Protein AF-A0A348QAP1-F1 (afdb_monomer_lite)

Foldseek 3Di:
DDDDPPDPVVVVVVVVVVVVPPPPPPDPPPPPDDPDDPPDPDDDPDDPPDDDPPDDQDDQDDQAAEDEAEAPPCCSVVPVQVVQSPDNRYHHPHYHHD

Secondary structure (DSSP, 8-state):
-------HHHHHHHHHHHHTTSGGGS--------S---SS--PPPPPTT-PPPSSPPPPPPTTPEEEEEE--SHHIIIIIHHHHHT-SSEEEEEEE--

pLDDT: mean 74.42, std 17.11, range [35.28, 96.12]

Radius of gyration: 25.55 Å; chains: 1; bounding box: 53×78×34 Å

Structure (mmCIF, N/CA/C/O backbone):
data_AF-A0A348QAP1-F1
#
_entry.id   AF-A0A348QAP1-F1
#
loop_
_atom_site.group_PDB
_atom_site.id
_atom_site.type_symbol
_atom_site.label_atom_id
_atom_site.label_alt_id
_atom_site.label_comp_id
_atom_site.label_asym_id
_atom_site.label_entity_id
_atom_site.label_seq_id
_atom_site.pdbx_PDB_ins_code
_atom_site.Cartn_x
_atom_site.Cartn_y
_atom_site.Cartn_z
_atom_site.occupancy
_atom_site.B_iso_or_equiv
_atom_site.auth_seq_id
_atom_site.auth_comp_id
_atom_site.auth_asym_id
_atom_site.auth_atom_id
_atom_site.pdbx_PDB_model_num
ATOM 1 N N . MET A 1 1 ? 37.390 58.158 -2.957 1.00 35.28 1 MET A N 1
ATOM 2 C CA . MET A 1 1 ? 36.853 56.995 -2.219 1.00 35.28 1 MET A CA 1
ATOM 3 C C . MET A 1 1 ? 35.575 56.556 -2.913 1.00 35.28 1 MET A C 1
ATOM 5 O O . MET A 1 1 ? 34.561 57.222 -2.775 1.00 35.28 1 MET A O 1
ATOM 9 N N . THR A 1 2 ? 35.645 55.531 -3.761 1.00 44.22 2 THR A N 1
ATOM 10 C CA . THR A 1 2 ? 34.487 54.982 -4.485 1.00 44.22 2 THR A CA 1
ATOM 11 C C . THR A 1 2 ? 33.871 53.861 -3.657 1.00 44.22 2 THR A C 1
ATOM 13 O O . THR A 1 2 ? 34.420 52.765 -3.580 1.00 44.22 2 THR A O 1
ATOM 16 N N . GLU A 1 3 ? 32.757 54.166 -3.002 1.00 49.12 3 GLU A N 1
ATOM 17 C CA . GLU A 1 3 ? 31.937 53.221 -2.241 1.00 49.12 3 GLU A CA 1
ATOM 18 C C . GLU A 1 3 ? 31.273 52.215 -3.197 1.00 49.12 3 GLU A C 1
ATOM 20 O O . GLU A 1 3 ? 30.329 52.539 -3.918 1.00 49.12 3 GLU A O 1
ATOM 25 N N . PHE A 1 4 ? 31.765 50.975 -3.222 1.00 58.91 4 PHE A N 1
ATOM 26 C CA . PHE A 1 4 ? 31.065 49.872 -3.877 1.00 58.91 4 PHE A CA 1
ATOM 27 C C . PHE A 1 4 ? 29.919 49.410 -2.977 1.00 58.91 4 PHE A C 1
ATOM 29 O O . PHE A 1 4 ? 30.121 48.643 -2.036 1.00 58.91 4 PHE A O 1
ATOM 36 N N . THR A 1 5 ? 28.696 49.845 -3.275 1.00 62.62 5 THR A N 1
ATOM 37 C CA . THR A 1 5 ? 27.498 49.366 -2.577 1.00 62.62 5 THR A CA 1
ATOM 38 C C . THR A 1 5 ? 27.264 47.8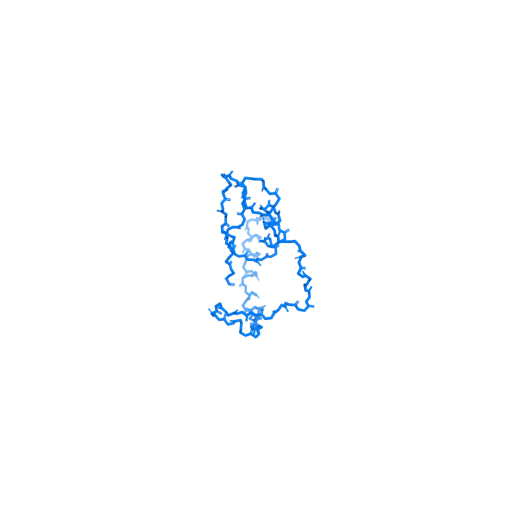94 -2.933 1.00 62.62 5 THR A C 1
ATOM 40 O O . THR A 1 5 ? 26.742 47.551 -3.998 1.00 62.62 5 THR A O 1
ATOM 43 N N . HIS A 1 6 ? 27.693 46.998 -2.044 1.00 62.88 6 HIS A N 1
ATOM 44 C CA . HIS A 1 6 ? 27.594 45.551 -2.218 1.00 62.88 6 HIS A CA 1
ATOM 45 C C . HIS A 1 6 ? 26.130 45.097 -2.080 1.00 62.88 6 HIS A C 1
ATOM 47 O O . HIS A 1 6 ? 25.626 44.810 -0.994 1.00 62.88 6 HIS A O 1
ATOM 53 N N . SER A 1 7 ? 25.401 45.064 -3.198 1.00 70.44 7 SER A N 1
ATOM 54 C CA . SER A 1 7 ? 24.000 44.642 -3.216 1.00 70.44 7 SER A CA 1
ATOM 55 C C . SER A 1 7 ? 23.891 43.117 -3.269 1.00 70.44 7 SER A C 1
ATOM 57 O O . SER A 1 7 ? 24.103 42.500 -4.316 1.00 70.44 7 SER A O 1
ATOM 59 N N . ARG A 1 8 ? 23.470 42.506 -2.153 1.00 67.44 8 ARG A N 1
ATOM 60 C CA . ARG A 1 8 ? 23.146 41.066 -2.048 1.00 67.44 8 ARG A CA 1
ATOM 61 C C . ARG A 1 8 ? 22.170 40.590 -3.132 1.00 67.44 8 ARG A C 1
ATOM 63 O O . ARG A 1 8 ? 22.243 39.452 -3.583 1.00 67.44 8 ARG A O 1
ATOM 70 N N . ARG A 1 9 ? 21.291 41.485 -3.592 1.00 67.06 9 ARG A N 1
ATOM 71 C CA . ARG A 1 9 ? 20.300 41.209 -4.638 1.00 67.06 9 ARG A CA 1
ATOM 72 C C . ARG A 1 9 ? 20.946 40.997 -6.011 1.00 67.06 9 ARG A C 1
ATOM 74 O O . ARG A 1 9 ? 20.492 40.141 -6.758 1.00 67.06 9 ARG A O 1
ATOM 81 N N . ARG A 1 10 ? 22.027 41.723 -6.329 1.00 64.00 10 ARG A N 1
ATOM 82 C CA . ARG A 1 10 ? 22.785 41.524 -7.579 1.00 64.00 10 ARG A CA 1
ATOM 83 C C . ARG A 1 10 ? 23.577 40.219 -7.565 1.00 64.00 10 ARG A C 1
ATOM 85 O O . ARG A 1 10 ? 23.623 39.548 -8.587 1.00 64.00 10 ARG A O 1
ATOM 92 N N . PHE A 1 11 ? 24.123 39.830 -6.411 1.00 67.50 11 PHE A N 1
ATOM 93 C CA . PHE A 1 11 ? 24.802 38.541 -6.258 1.00 67.50 11 PHE A CA 1
ATOM 94 C C . PHE A 1 11 ? 23.854 37.357 -6.516 1.00 67.50 11 PHE A C 1
ATOM 96 O O . PHE A 1 11 ? 24.206 36.466 -7.279 1.00 67.50 11 PHE A O 1
ATOM 103 N N . MET A 1 12 ? 22.626 37.389 -5.976 1.00 66.75 12 MET A N 1
ATOM 104 C CA . MET A 1 12 ? 21.628 36.330 -6.215 1.00 66.75 12 MET A CA 1
ATOM 105 C C . MET A 1 12 ? 21.163 36.233 -7.677 1.00 66.75 12 MET A C 1
ATOM 107 O O . MET A 1 12 ? 20.874 35.143 -8.156 1.00 66.75 12 MET A O 1
ATOM 111 N N . VAL A 1 13 ? 21.081 37.358 -8.394 1.00 66.31 13 VAL A N 1
ATOM 112 C CA . VAL A 1 13 ? 20.698 37.368 -9.820 1.00 66.31 13 VAL A CA 1
ATOM 113 C C . VAL A 1 13 ? 21.825 36.832 -10.709 1.00 66.31 13 VAL A C 1
ATOM 115 O O . VAL A 1 13 ? 21.561 36.182 -11.715 1.00 66.31 13 VAL A O 1
ATOM 118 N N . LEU A 1 14 ? 23.086 37.069 -10.339 1.00 60.78 14 LEU A N 1
ATOM 119 C CA . LEU A 1 14 ? 24.241 36.541 -11.070 1.00 60.78 14 LEU A CA 1
ATOM 120 C C . LEU A 1 14 ? 24.475 35.046 -10.803 1.00 60.78 14 LEU A C 1
ATOM 122 O O . LEU A 1 14 ? 24.896 34.337 -11.713 1.00 60.78 14 LEU A O 1
ATOM 126 N N . SER A 1 15 ? 24.173 34.547 -9.599 1.00 59.22 15 SER A N 1
ATOM 127 C CA . SER A 1 15 ? 24.327 33.123 -9.269 1.00 59.22 15 SER A CA 1
ATOM 128 C C . SER A 1 15 ? 23.221 32.224 -9.837 1.00 59.22 15 SER A C 1
ATOM 130 O O . SER A 1 15 ? 23.461 31.038 -10.050 1.00 59.22 15 SER A O 1
ATOM 132 N N . SER A 1 16 ? 22.029 32.753 -10.130 1.00 54.41 16 SER A N 1
ATOM 133 C CA . SER A 1 16 ? 20.965 31.975 -10.784 1.00 54.41 16 SER A CA 1
ATOM 134 C C . SER A 1 16 ? 21.191 31.791 -12.289 1.00 54.41 16 SER A C 1
ATOM 136 O O . SER A 1 16 ? 20.762 30.786 -12.853 1.00 54.41 16 SER A O 1
ATOM 138 N N . ALA A 1 17 ? 21.908 32.714 -12.939 1.00 52.22 17 ALA A N 1
ATOM 139 C CA . ALA A 1 17 ? 22.183 32.652 -14.374 1.00 52.22 17 ALA A CA 1
ATOM 140 C C . ALA A 1 17 ? 23.195 31.553 -14.758 1.00 52.22 17 ALA A C 1
ATOM 142 O O . ALA A 1 17 ? 23.147 31.044 -15.876 1.00 52.22 17 ALA A O 1
ATOM 143 N N . THR A 1 18 ? 24.087 31.145 -13.850 1.00 53.03 18 THR A N 1
ATOM 144 C CA . THR A 1 18 ? 25.140 30.153 -14.140 1.00 53.03 18 THR A CA 1
ATOM 145 C C . THR A 1 18 ? 24.732 28.702 -13.869 1.00 53.03 18 THR A C 1
ATOM 147 O O . THR A 1 18 ? 25.370 27.793 -14.393 1.00 53.03 18 THR A O 1
ATOM 150 N N . LEU A 1 19 ? 23.652 28.454 -13.118 1.00 52.88 19 LEU A N 1
ATOM 151 C CA . LEU A 1 19 ? 23.162 27.095 -12.826 1.00 52.88 19 LEU A CA 1
ATOM 152 C C . LEU A 1 19 ? 22.138 26.564 -13.843 1.00 52.88 19 LEU A C 1
ATOM 154 O O . LEU A 1 19 ? 21.877 25.364 -13.878 1.00 52.88 19 LEU A O 1
ATOM 158 N N . ALA A 1 20 ? 21.576 27.419 -14.701 1.00 53.19 20 ALA A N 1
ATOM 159 C CA . ALA A 1 20 ? 20.559 27.011 -15.675 1.00 53.19 20 ALA A CA 1
ATOM 160 C C . ALA A 1 20 ? 21.127 26.340 -16.945 1.00 53.19 20 ALA A C 1
ATOM 162 O O . ALA A 1 20 ? 20.370 25.739 -17.702 1.00 53.19 20 ALA A O 1
ATOM 163 N N . ALA A 1 21 ? 22.442 26.412 -17.185 1.00 52.19 21 ALA A N 1
ATOM 164 C CA . ALA A 1 21 ? 23.058 25.925 -18.426 1.00 52.19 21 ALA A CA 1
ATOM 165 C C . ALA A 1 21 ? 23.636 24.496 -18.349 1.00 52.19 21 ALA A C 1
ATOM 167 O O . ALA A 1 21 ? 24.112 23.985 -19.358 1.00 52.19 21 ALA A O 1
ATOM 168 N N . ALA A 1 22 ? 23.595 23.833 -17.187 1.00 52.84 22 ALA A N 1
ATOM 169 C CA . ALA A 1 22 ? 24.210 22.515 -16.989 1.00 52.84 22 ALA A CA 1
ATOM 170 C C . ALA A 1 22 ? 23.277 21.289 -16.801 1.00 52.84 22 ALA A C 1
ATOM 172 O O . ALA A 1 22 ? 23.821 20.187 -16.750 1.00 52.84 22 ALA A O 1
ATOM 173 N N . PRO A 1 23 ? 21.927 21.360 -16.722 1.00 50.44 23 PRO A N 1
ATOM 174 C CA . PRO A 1 23 ? 21.142 20.131 -16.555 1.00 50.44 23 PRO A CA 1
ATOM 175 C C . PRO A 1 23 ? 20.873 19.385 -17.875 1.00 50.44 23 PRO A C 1
ATOM 177 O O . PRO A 1 23 ? 20.479 18.224 -17.847 1.00 50.44 23 PRO A O 1
ATOM 180 N N . TRP A 1 24 ? 21.117 20.008 -19.034 1.00 51.88 24 TRP A N 1
ATOM 181 C CA . TRP A 1 24 ? 20.762 19.435 -20.343 1.00 51.88 24 TRP A CA 1
ATOM 182 C C . TRP A 1 24 ? 21.754 18.396 -20.892 1.00 51.88 24 TRP A C 1
ATOM 184 O O . TRP A 1 24 ? 21.464 17.771 -21.906 1.00 51.88 24 TRP A O 1
ATOM 194 N N . LEU A 1 25 ? 22.900 18.175 -20.237 1.00 52.16 25 LEU A N 1
ATOM 195 C CA . LEU A 1 25 ? 23.919 17.215 -20.693 1.00 52.16 25 LEU A CA 1
ATOM 196 C C . LEU A 1 25 ? 24.035 15.947 -19.830 1.00 52.16 25 LEU A C 1
ATOM 198 O O . LEU A 1 25 ? 24.818 15.069 -20.176 1.00 52.16 25 LEU A O 1
ATOM 202 N N . ALA A 1 26 ? 23.281 15.815 -18.731 1.00 54.03 26 ALA A N 1
ATOM 203 C CA . ALA A 1 26 ? 23.556 14.776 -17.729 1.00 54.03 26 ALA A CA 1
ATOM 204 C C . ALA A 1 26 ? 22.363 13.900 -17.304 1.00 54.03 26 ALA A C 1
ATOM 206 O O . ALA A 1 26 ? 22.466 13.211 -16.294 1.00 54.03 26 ALA A O 1
ATOM 207 N N . SER A 1 27 ? 21.241 13.874 -18.030 1.00 48.84 27 SER A N 1
ATOM 208 C CA . SER A 1 27 ? 20.149 12.961 -17.654 1.00 48.84 27 SER A CA 1
ATOM 209 C C . SER A 1 27 ? 19.337 12.457 -18.842 1.00 48.84 27 SER A C 1
ATOM 211 O O . SER A 1 27 ? 18.199 12.846 -19.076 1.00 48.84 27 SER A O 1
ATOM 213 N N . CYS A 1 28 ? 19.945 11.552 -19.600 1.00 48.56 28 CYS A N 1
ATOM 214 C CA . CYS A 1 28 ? 19.227 10.517 -20.340 1.00 48.56 28 CYS A CA 1
ATOM 215 C C . CYS A 1 28 ? 19.861 9.172 -19.977 1.00 48.56 28 CYS A C 1
ATOM 217 O O . CYS A 1 28 ? 20.367 8.450 -20.833 1.00 48.56 28 CYS A O 1
ATOM 219 N N . ALA A 1 29 ? 19.881 8.850 -18.681 1.00 46.91 29 ALA A N 1
ATOM 220 C CA . ALA A 1 29 ? 20.011 7.462 -18.274 1.00 46.91 29 ALA A CA 1
ATOM 221 C C . ALA A 1 29 ? 18.745 6.754 -18.773 1.00 46.91 29 ALA A C 1
ATOM 223 O O . ALA A 1 29 ? 17.673 6.897 -18.187 1.00 46.91 29 ALA A O 1
ATOM 224 N N . SER A 1 30 ? 18.852 6.065 -19.910 1.00 45.47 30 SER A N 1
ATOM 225 C CA . SER A 1 30 ? 17.832 5.106 -20.316 1.00 45.47 30 SER A CA 1
ATOM 226 C C . SER A 1 30 ? 17.772 4.060 -19.215 1.00 45.47 30 SER A C 1
ATOM 228 O O . SER A 1 30 ? 18.722 3.310 -19.014 1.00 45.47 30 SER A O 1
ATOM 230 N N . ALA A 1 31 ? 16.680 4.049 -18.457 1.00 46.78 31 ALA A N 1
ATOM 231 C CA . ALA A 1 31 ? 16.318 2.879 -17.686 1.00 46.78 31 ALA A CA 1
ATOM 232 C C . ALA A 1 31 ? 16.009 1.788 -18.715 1.00 46.78 31 ALA A C 1
ATOM 234 O O . ALA A 1 31 ? 14.921 1.764 -19.290 1.00 46.78 31 ALA A O 1
ATOM 235 N N . GLU A 1 32 ? 16.996 0.946 -19.024 1.00 48.28 32 GLU A N 1
ATOM 236 C CA . GLU A 1 32 ? 16.762 -0.295 -19.750 1.00 48.28 32 GLU A CA 1
ATOM 237 C C . GLU A 1 32 ? 15.728 -1.082 -18.948 1.00 48.28 32 GLU A C 1
ATOM 239 O O . GLU A 1 32 ? 15.988 -1.561 -17.843 1.00 48.28 32 GLU A O 1
ATOM 244 N N . GLY A 1 33 ? 14.502 -1.094 -19.475 1.00 46.75 33 GLY A N 1
ATOM 245 C CA . GLY A 1 33 ? 13.373 -1.771 -18.873 1.00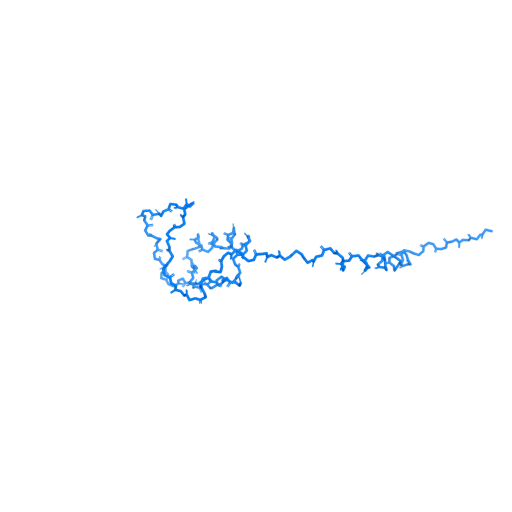 46.75 33 GLY A CA 1
ATOM 246 C C . GLY A 1 33 ? 13.734 -3.233 -18.681 1.00 46.75 33 GLY A C 1
ATOM 247 O O . GLY A 1 33 ? 13.905 -3.971 -19.651 1.00 46.75 33 GLY A O 1
ATOM 248 N N . SER A 1 34 ? 13.869 -3.629 -17.417 1.00 55.28 34 SER A N 1
ATOM 249 C CA . SER A 1 34 ? 13.952 -5.029 -17.019 1.00 55.28 34 SER A CA 1
ATOM 250 C C . SER A 1 34 ? 12.831 -5.800 -17.718 1.00 55.28 34 SER A C 1
ATOM 252 O O . SER A 1 34 ? 11.713 -5.288 -17.810 1.00 55.28 34 SER A O 1
ATOM 254 N N . ALA A 1 35 ? 13.174 -6.972 -18.261 1.00 56.88 35 ALA A N 1
ATOM 255 C CA . ALA A 1 35 ? 12.353 -7.830 -19.114 1.00 56.88 35 ALA A CA 1
ATOM 256 C C . ALA A 1 35 ? 10.842 -7.621 -18.924 1.00 56.88 35 ALA A C 1
ATOM 258 O O . ALA A 1 35 ? 10.328 -7.774 -17.817 1.00 56.88 35 ALA A O 1
ATOM 259 N N . ALA A 1 36 ? 10.165 -7.257 -20.020 1.00 61.06 36 ALA A N 1
ATOM 260 C CA . ALA A 1 36 ? 8.771 -6.830 -20.060 1.00 61.06 36 ALA A CA 1
ATOM 261 C C . ALA A 1 36 ? 7.880 -7.659 -19.122 1.00 61.06 36 ALA A C 1
ATOM 263 O O . ALA A 1 36 ? 7.538 -8.805 -19.421 1.00 61.06 36 ALA A O 1
ATOM 264 N N . ILE A 1 37 ? 7.493 -7.061 -17.991 1.00 61.94 37 ILE A N 1
ATOM 265 C CA . ILE A 1 37 ? 6.437 -7.616 -17.153 1.00 61.94 37 ILE A CA 1
ATOM 266 C C . ILE A 1 37 ? 5.192 -7.673 -18.045 1.00 61.94 37 ILE A C 1
ATOM 268 O O . ILE A 1 37 ? 4.814 -6.651 -18.628 1.00 61.94 37 ILE A O 1
ATOM 272 N N . PRO A 1 38 ? 4.578 -8.852 -18.225 1.00 63.66 38 PRO A N 1
ATOM 273 C CA . PRO A 1 38 ? 3.422 -8.989 -19.091 1.00 63.66 38 PRO A CA 1
ATOM 274 C C . PRO A 1 38 ? 2.325 -8.031 -18.618 1.00 63.66 38 PRO A C 1
ATOM 276 O O . PRO A 1 38 ? 1.887 -8.088 -17.474 1.00 63.66 38 PRO A O 1
ATOM 279 N N . ALA A 1 39 ? 1.844 -7.172 -19.521 1.00 68.44 39 ALA A N 1
ATOM 280 C CA . ALA A 1 39 ? 0.782 -6.195 -19.241 1.00 68.44 39 ALA A CA 1
ATOM 281 C C . ALA A 1 39 ? -0.577 -6.843 -18.898 1.00 68.44 39 ALA A C 1
ATOM 283 O O . ALA A 1 39 ? -1.558 -6.159 -18.610 1.00 68.44 39 ALA A O 1
ATOM 284 N N . LYS A 1 40 ? -0.650 -8.175 -18.956 1.00 70.62 40 LYS A N 1
ATOM 285 C CA . LYS A 1 40 ? -1.800 -8.981 -18.572 1.00 70.62 40 LYS A CA 1
ATOM 286 C C . LYS A 1 40 ? -1.466 -9.708 -17.276 1.00 70.62 40 LYS A C 1
ATOM 288 O O . LYS A 1 40 ? -0.398 -10.302 -17.172 1.00 70.62 40 LYS A O 1
ATOM 293 N N . ALA A 1 41 ? -2.414 -9.727 -16.341 1.00 68.25 41 ALA A N 1
ATOM 294 C CA . ALA A 1 41 ? -2.331 -10.536 -15.130 1.00 68.25 41 ALA A CA 1
ATOM 295 C C . ALA A 1 41 ? -2.298 -12.033 -15.495 1.00 68.25 41 ALA A C 1
ATOM 297 O O . ALA A 1 41 ? -3.337 -12.676 -15.654 1.00 68.25 41 ALA A O 1
ATOM 298 N N . ILE A 1 42 ? -1.096 -12.567 -15.699 1.00 80.56 42 ILE A N 1
ATOM 299 C CA . ILE A 1 42 ? -0.818 -13.997 -15.831 1.00 80.56 42 ILE A CA 1
ATOM 300 C C . ILE A 1 42 ? -0.152 -14.483 -14.544 1.00 80.56 42 ILE A C 1
ATOM 302 O O . ILE A 1 42 ? 0.531 -13.714 -13.869 1.00 80.56 42 ILE A O 1
ATOM 306 N N . GLY A 1 43 ? -0.344 -15.757 -14.197 1.00 76.06 43 GLY A N 1
ATOM 307 C CA . GLY A 1 43 ? 0.370 -16.353 -13.070 1.00 76.06 43 GLY A CA 1
ATOM 308 C C . GLY A 1 43 ? 1.878 -16.311 -13.320 1.00 76.06 43 GLY A C 1
ATOM 309 O O . GLY A 1 43 ? 2.341 -16.799 -14.350 1.00 76.06 43 GLY A O 1
ATOM 310 N N . MET A 1 44 ? 2.630 -15.720 -12.393 1.00 79.25 44 MET A N 1
ATOM 311 C CA . MET A 1 44 ? 4.092 -15.716 -12.409 1.00 79.25 44 MET A CA 1
ATOM 312 C C . MET A 1 44 ? 4.623 -16.751 -11.413 1.00 79.25 44 MET A C 1
ATOM 314 O O . MET A 1 44 ? 3.994 -16.967 -10.373 1.00 79.25 44 MET A O 1
ATOM 318 N N . PRO A 1 45 ? 5.763 -17.402 -11.707 1.00 79.06 45 PRO A N 1
ATOM 319 C CA . PRO A 1 45 ? 6.420 -18.262 -10.735 1.00 79.06 45 PRO A CA 1
ATOM 320 C C . PRO A 1 45 ? 6.807 -17.453 -9.495 1.00 79.06 45 PRO A C 1
ATOM 322 O O . PRO A 1 45 ? 7.076 -16.251 -9.579 1.00 79.06 45 PRO A O 1
ATOM 325 N N . TRP A 1 46 ? 6.843 -18.124 -8.346 1.00 80.38 46 TRP A N 1
ATOM 326 C CA . TRP A 1 46 ? 7.228 -17.484 -7.097 1.00 80.38 46 TRP A CA 1
ATOM 327 C C . TRP A 1 46 ? 8.660 -16.920 -7.191 1.00 80.38 46 TRP A C 1
ATOM 329 O O . TRP A 1 46 ? 9.541 -17.598 -7.732 1.00 80.38 46 TRP A O 1
ATOM 339 N N . PRO A 1 47 ? 8.921 -15.692 -6.706 1.00 79.00 47 PRO A N 1
ATOM 340 C CA . PRO A 1 47 ? 10.249 -15.097 -6.779 1.00 79.00 47 PRO A CA 1
ATOM 341 C C . PRO A 1 47 ? 11.278 -15.900 -5.978 1.00 79.00 47 PRO A C 1
ATOM 343 O O . PRO A 1 47 ? 11.027 -16.298 -4.846 1.00 79.00 47 PRO A O 1
ATOM 346 N N . ASN A 1 48 ? 12.482 -16.062 -6.532 1.00 77.25 48 ASN A N 1
ATOM 347 C CA . ASN A 1 48 ? 13.554 -16.867 -5.927 1.00 77.25 48 ASN A CA 1
ATOM 348 C C . ASN A 1 48 ? 14.144 -16.276 -4.624 1.00 77.25 48 ASN A C 1
ATOM 350 O O . ASN A 1 48 ? 15.032 -16.859 -4.016 1.00 77.25 48 ASN A O 1
ATOM 354 N N . TRP A 1 49 ? 13.708 -15.081 -4.225 1.00 72.75 49 TRP A N 1
ATOM 355 C CA . TRP A 1 49 ? 14.231 -14.337 -3.077 1.00 72.75 49 TRP A CA 1
ATOM 356 C C . TRP A 1 49 ? 13.231 -14.220 -1.918 1.00 72.75 49 TRP A C 1
ATOM 358 O O . TRP A 1 49 ? 13.548 -13.574 -0.923 1.00 72.75 49 TRP A O 1
ATOM 368 N N . GLY A 1 50 ? 12.031 -14.801 -2.037 1.00 70.62 50 GLY A N 1
ATOM 369 C CA . GLY A 1 50 ? 10.991 -14.715 -1.011 1.00 70.62 50 GLY A CA 1
ATOM 370 C C . GLY A 1 50 ? 10.560 -16.089 -0.515 1.00 70.62 50 GLY A C 1
ATOM 371 O O . GLY A 1 50 ? 10.367 -17.003 -1.310 1.00 70.62 50 GLY A O 1
ATOM 372 N N . GLU A 1 51 ? 10.352 -16.221 0.789 1.00 76.31 51 GLU A N 1
ATOM 373 C CA . GLU A 1 51 ? 9.671 -17.373 1.379 1.00 76.31 51 GLU A CA 1
ATOM 374 C C . GLU A 1 51 ? 8.170 -17.066 1.444 1.00 76.31 51 GLU A C 1
ATOM 376 O O . GLU A 1 51 ? 7.771 -15.937 1.750 1.00 76.31 51 GLU A O 1
ATOM 381 N N . LEU A 1 52 ? 7.329 -18.034 1.076 1.00 75.69 52 LEU A N 1
ATOM 382 C CA . LEU A 1 52 ? 5.884 -17.878 1.211 1.00 75.69 52 LEU A CA 1
ATOM 383 C C . LEU A 1 52 ? 5.543 -18.030 2.701 1.00 75.69 52 LEU A C 1
ATOM 385 O O . LEU A 1 52 ? 5.886 -19.062 3.271 1.00 75.69 52 LEU A O 1
ATOM 389 N N . PRO A 1 53 ? 4.891 -17.049 3.347 1.00 74.62 53 PRO A N 1
ATOM 390 C CA . PRO A 1 53 ? 4.458 -17.221 4.727 1.00 74.62 53 PRO A CA 1
ATOM 391 C C . PRO A 1 53 ? 3.506 -18.419 4.848 1.00 74.62 53 PRO A C 1
ATOM 393 O O . PRO A 1 53 ? 2.539 -18.525 4.093 1.00 74.62 53 PRO A O 1
ATOM 396 N N . ASP A 1 54 ? 3.774 -19.297 5.818 1.00 78.69 54 ASP A N 1
ATOM 397 C CA . ASP A 1 54 ? 2.982 -20.512 6.076 1.00 78.69 54 ASP A CA 1
ATOM 398 C C . ASP A 1 54 ? 1.527 -20.206 6.444 1.00 78.69 54 ASP A C 1
ATOM 400 O O . ASP A 1 54 ? 0.619 -21.007 6.210 1.00 78.69 54 ASP A O 1
ATOM 404 N N . THR A 1 55 ? 1.295 -19.040 7.045 1.00 79.75 55 THR A N 1
ATOM 405 C CA . THR A 1 55 ? -0.028 -18.585 7.447 1.00 79.75 55 THR A CA 1
ATOM 406 C C . THR A 1 55 ? -0.525 -17.487 6.512 1.00 79.75 55 THR A C 1
ATOM 408 O O . THR A 1 55 ? 0.174 -16.496 6.278 1.00 79.75 55 THR A O 1
ATOM 411 N N . PRO A 1 56 ? -1.752 -17.621 5.974 1.00 77.88 56 PRO A N 1
ATOM 412 C CA . PRO A 1 56 ? -2.353 -16.544 5.208 1.00 77.88 56 PRO A CA 1
ATOM 413 C C . PRO A 1 56 ? -2.545 -15.313 6.109 1.00 77.88 56 PRO A C 1
ATOM 415 O O . PRO A 1 56 ? -2.818 -15.463 7.306 1.00 77.88 56 PRO A O 1
ATOM 418 N N . PRO A 1 57 ? -2.426 -14.094 5.558 1.00 77.81 57 PRO A N 1
ATOM 419 C C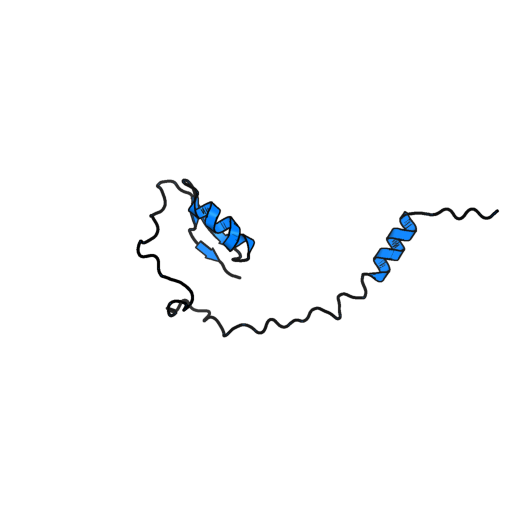A . PRO A 1 57 ? -2.660 -12.879 6.323 1.00 77.81 57 PRO A CA 1
ATOM 420 C C . PRO A 1 57 ? -4.093 -12.847 6.866 1.00 77.81 57 PRO A C 1
ATOM 422 O O . PRO A 1 57 ? -5.038 -13.285 6.205 1.00 77.81 57 PRO A O 1
ATOM 425 N N . SER A 1 58 ? -4.248 -12.311 8.077 1.00 82.00 58 SER A N 1
ATOM 426 C CA . SER A 1 58 ? -5.548 -12.159 8.732 1.00 82.00 58 SER A CA 1
ATOM 427 C C . SER A 1 58 ? -6.519 -11.352 7.869 1.00 82.00 58 SER A C 1
ATOM 429 O O . SER A 1 58 ? -6.138 -10.373 7.224 1.00 82.00 58 SER A O 1
ATOM 431 N N . ALA A 1 59 ? -7.794 -11.744 7.885 1.00 85.62 59 ALA A N 1
ATOM 432 C CA . ALA A 1 59 ? -8.839 -11.011 7.182 1.00 85.62 59 ALA A CA 1
ATOM 433 C C . ALA A 1 59 ? -8.993 -9.579 7.740 1.00 85.62 59 ALA A C 1
ATOM 435 O O . ALA A 1 59 ? -8.778 -9.365 8.937 1.00 85.62 59 ALA A O 1
ATOM 436 N N . PRO A 1 60 ? -9.407 -8.600 6.912 1.00 87.19 60 PRO A N 1
ATOM 437 C CA . PRO A 1 60 ? -9.669 -7.245 7.381 1.00 87.19 60 PRO A CA 1
ATOM 438 C C . PRO A 1 60 ? -10.719 -7.199 8.497 1.00 87.19 60 PRO A C 1
ATOM 440 O O . PRO A 1 60 ? -11.742 -7.884 8.438 1.00 87.19 60 PRO A O 1
ATOM 443 N N . ASN A 1 61 ? -10.503 -6.332 9.488 1.00 89.69 61 ASN A N 1
ATOM 444 C CA . ASN A 1 61 ? -11.447 -6.142 10.588 1.00 89.69 61 ASN A CA 1
ATOM 445 C C . ASN A 1 61 ? -12.786 -5.570 10.100 1.00 89.69 61 ASN A C 1
ATOM 447 O O . ASN A 1 61 ? -12.834 -4.727 9.194 1.00 89.69 61 ASN A O 1
ATOM 451 N N . ALA A 1 62 ? -13.877 -5.961 10.763 1.00 90.56 62 ALA A N 1
ATOM 452 C CA . ALA A 1 62 ? -15.208 -5.431 10.485 1.00 90.56 62 ALA A CA 1
ATOM 453 C C . ALA A 1 62 ? -15.258 -3.901 10.693 1.00 90.56 62 ALA A C 1
ATOM 455 O O . ALA A 1 62 ? -14.926 -3.374 11.759 1.00 90.56 62 ALA A O 1
ATOM 456 N N . GLY A 1 63 ? -15.676 -3.177 9.651 1.00 90.50 63 GLY A N 1
ATOM 457 C CA . GLY A 1 63 ? -15.720 -1.712 9.644 1.00 90.50 63 GLY A CA 1
ATOM 458 C C . GLY A 1 63 ? -14.361 -1.027 9.446 1.00 90.50 63 GLY A C 1
ATOM 459 O O . GLY A 1 63 ? -14.246 0.161 9.746 1.00 90.50 63 GLY A O 1
ATOM 460 N N . SER A 1 64 ? -13.339 -1.752 8.980 1.00 94.44 64 SER A N 1
ATOM 461 C CA . SER A 1 64 ? -12.080 -1.150 8.528 1.00 94.44 64 SER A CA 1
ATOM 462 C C . SER A 1 64 ? -12.220 -0.511 7.141 1.00 94.44 64 SER A C 1
ATOM 464 O O . SER A 1 64 ? -13.006 -0.960 6.306 1.00 94.44 64 SER A O 1
ATOM 466 N N . VAL A 1 65 ? -11.451 0.550 6.893 1.00 96.12 65 VAL A N 1
ATOM 467 C CA . VAL A 1 65 ? -11.438 1.270 5.610 1.00 96.12 65 VAL A CA 1
ATOM 468 C C . VAL A 1 65 ? -10.328 0.726 4.711 1.00 96.12 65 VAL A C 1
ATOM 470 O O . VAL A 1 65 ? -9.167 0.667 5.118 1.00 96.12 65 VAL A O 1
ATOM 473 N N . GLY A 1 66 ? -10.683 0.348 3.483 1.00 94.56 66 GLY A N 1
ATOM 474 C CA . GLY A 1 66 ? -9.736 -0.132 2.480 1.00 94.56 66 GLY A CA 1
ATOM 475 C C . GLY A 1 66 ? -9.070 1.010 1.714 1.00 94.56 66 GLY A C 1
ATOM 476 O O . GLY A 1 66 ? -9.756 1.890 1.194 1.00 94.56 66 GLY A O 1
ATOM 477 N N . PHE A 1 67 ? -7.741 0.980 1.612 1.00 94.81 67 PHE A N 1
ATOM 478 C CA . PHE A 1 67 ? -6.952 1.954 0.852 1.00 94.81 67 PHE A CA 1
ATOM 479 C C . PHE A 1 67 ? -6.333 1.327 -0.400 1.00 94.81 67 PHE A C 1
ATOM 481 O O . PHE A 1 67 ? -5.824 0.204 -0.360 1.00 94.81 67 PHE A O 1
ATOM 488 N N . ALA A 1 68 ? -6.333 2.083 -1.500 1.00 94.94 68 ALA A N 1
ATOM 489 C CA . ALA A 1 68 ? -5.541 1.781 -2.688 1.00 94.94 68 ALA A CA 1
ATOM 490 C C . ALA A 1 68 ? -4.209 2.542 -2.614 1.00 94.94 68 ALA A C 1
ATOM 492 O O . ALA A 1 68 ? -4.197 3.774 -2.596 1.00 94.94 68 ALA A O 1
ATOM 493 N N . VAL A 1 69 ? -3.088 1.823 -2.552 1.00 92.75 69 VAL A N 1
ATOM 494 C CA . VAL A 1 69 ? -1.754 2.436 -2.476 1.00 92.75 69 VAL A CA 1
ATOM 495 C C . VAL A 1 69 ? -1.204 2.628 -3.886 1.00 92.75 69 VAL A C 1
ATOM 497 O O . VAL A 1 69 ? -0.874 1.662 -4.571 1.00 92.75 69 VAL A O 1
ATOM 500 N N . MET A 1 70 ? -1.103 3.887 -4.309 1.00 92.56 70 MET A N 1
ATOM 501 C CA . MET A 1 70 ? -0.561 4.280 -5.611 1.00 92.56 70 MET A CA 1
ATOM 502 C C . MET A 1 70 ? 0.936 4.581 -5.488 1.00 92.56 70 MET A C 1
ATOM 504 O O . MET A 1 70 ? 1.334 5.395 -4.654 1.00 92.56 70 MET A O 1
ATOM 508 N N . GLY A 1 71 ? 1.756 3.974 -6.342 1.00 89.62 71 GLY A N 1
ATOM 509 C CA . GLY A 1 71 ? 3.198 4.208 -6.382 1.00 89.62 71 GLY A CA 1
ATOM 510 C C . GLY A 1 71 ? 3.959 3.408 -5.324 1.00 89.62 71 GLY A C 1
ATOM 511 O O . GLY A 1 71 ? 4.200 3.865 -4.206 1.00 89.62 71 GLY A O 1
ATOM 512 N N . LEU A 1 72 ? 4.421 2.218 -5.711 1.00 89.88 72 LEU A N 1
ATOM 513 C CA . LEU A 1 72 ? 5.237 1.328 -4.878 1.00 89.88 72 LEU A CA 1
ATOM 514 C C . LEU A 1 72 ? 6.727 1.716 -4.894 1.00 89.88 72 LEU A C 1
ATOM 516 O O . LEU A 1 72 ? 7.606 0.895 -5.137 1.00 89.88 72 LEU A O 1
ATOM 520 N N . GLY A 1 73 ? 7.013 2.992 -4.632 1.00 90.00 73 GLY A N 1
ATOM 521 C CA . GLY A 1 73 ? 8.376 3.468 -4.391 1.00 90.00 73 GLY A CA 1
ATOM 522 C C . GLY A 1 73 ? 8.873 3.112 -2.984 1.00 90.00 73 GLY A C 1
ATOM 523 O O . GLY A 1 73 ? 8.148 2.529 -2.174 1.00 90.00 73 GLY A O 1
ATOM 524 N N . GLY A 1 74 ? 10.092 3.545 -2.644 1.00 91.69 74 GLY A N 1
ATOM 525 C CA . GLY A 1 74 ? 10.703 3.259 -1.337 1.00 91.69 74 GLY A CA 1
ATOM 526 C C . GLY A 1 74 ? 9.856 3.703 -0.136 1.00 91.69 74 GLY A C 1
ATOM 527 O O . GLY A 1 74 ? 9.842 3.029 0.890 1.00 91.69 74 GLY A O 1
ATOM 528 N N . TYR A 1 75 ? 9.086 4.788 -0.266 1.00 92.94 75 TYR A N 1
ATOM 529 C CA . TYR A 1 75 ? 8.164 5.227 0.786 1.00 92.94 75 TYR A CA 1
ATOM 530 C C . TYR A 1 75 ? 6.893 4.368 0.862 1.00 92.94 75 TYR A C 1
ATOM 532 O O . TYR A 1 75 ? 6.469 3.988 1.955 1.00 92.94 75 TYR A O 1
ATOM 540 N N . GLY A 1 76 ? 6.312 4.024 -0.291 1.00 92.75 76 GLY A N 1
ATOM 541 C CA . GLY A 1 76 ? 5.120 3.181 -0.371 1.00 92.75 76 GLY A CA 1
ATOM 542 C C . GLY A 1 76 ? 5.364 1.813 0.264 1.00 92.75 76 GLY A C 1
ATOM 543 O O . GLY A 1 76 ? 4.651 1.416 1.185 1.00 92.75 76 GLY A O 1
ATOM 544 N N . ILE A 1 77 ? 6.438 1.145 -0.160 1.00 91.19 77 ILE A N 1
ATOM 545 C CA . ILE A 1 77 ? 6.827 -0.173 0.356 1.00 91.19 77 ILE A CA 1
ATOM 546 C C . ILE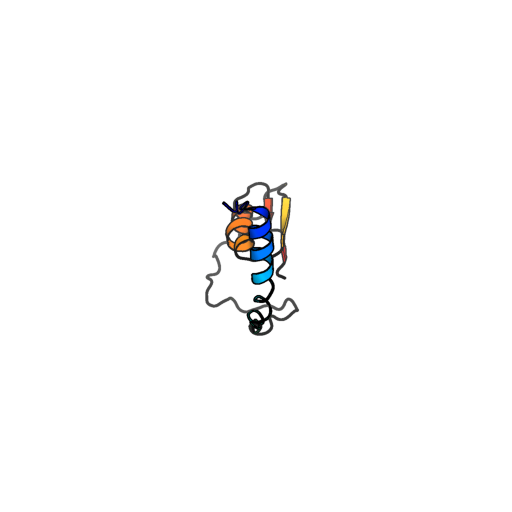 A 1 77 ? 7.381 -0.073 1.780 1.00 91.19 77 ILE A C 1
ATOM 548 O O . ILE A 1 77 ? 6.993 -0.844 2.650 1.00 91.19 77 ILE A O 1
ATOM 552 N N . GLY A 1 78 ? 8.281 0.875 2.040 1.00 92.88 78 GLY A N 1
ATOM 553 C CA . GLY A 1 78 ? 9.035 0.911 3.294 1.00 92.88 78 GLY A CA 1
ATOM 554 C C . GLY A 1 78 ? 8.288 1.509 4.485 1.00 92.88 78 GLY A C 1
ATOM 555 O O . GLY A 1 78 ? 8.709 1.301 5.623 1.00 92.88 78 GLY A O 1
ATOM 556 N N . LYS A 1 79 ? 7.225 2.292 4.258 1.00 94.56 79 LYS A N 1
ATOM 557 C CA . LYS A 1 79 ? 6.527 3.028 5.327 1.00 94.56 79 LYS A CA 1
ATOM 558 C C . LYS A 1 79 ? 5.016 2.878 5.262 1.00 94.56 79 LYS A C 1
ATOM 560 O O . LYS A 1 79 ? 4.413 2.520 6.269 1.00 94.56 79 LYS A O 1
ATOM 565 N N . VAL A 1 80 ? 4.412 3.135 4.103 1.00 94.81 80 VAL A N 1
ATOM 566 C CA . VAL A 1 80 ? 2.947 3.184 3.980 1.00 94.81 80 VAL A CA 1
ATOM 567 C C . VAL A 1 80 ? 2.326 1.801 4.152 1.00 94.81 80 VAL A C 1
ATOM 569 O O . VAL A 1 80 ? 1.434 1.641 4.983 1.00 94.81 80 VAL A O 1
ATOM 572 N N . LEU A 1 81 ? 2.812 0.796 3.421 1.00 94.00 81 LEU A N 1
ATOM 573 C CA . LEU A 1 81 ? 2.274 -0.564 3.504 1.00 94.00 81 LEU A CA 1
ATOM 574 C C . LEU A 1 81 ? 2.396 -1.170 4.918 1.00 94.00 81 LEU A C 1
ATOM 576 O O . LEU A 1 81 ? 1.375 -1.631 5.430 1.00 94.00 81 LEU A O 1
ATOM 580 N N . PRO A 1 82 ? 3.557 -1.108 5.607 1.00 92.56 82 PRO A N 1
ATOM 581 C CA . PRO A 1 82 ? 3.664 -1.583 6.986 1.00 92.56 82 PRO A CA 1
ATOM 582 C C . PRO A 1 82 ? 2.746 -0.838 7.959 1.00 92.56 82 PRO A C 1
ATOM 584 O O . PRO A 1 82 ? 2.173 -1.450 8.857 1.00 92.56 82 PRO A O 1
ATOM 587 N N . ALA A 1 83 ? 2.579 0.477 7.791 1.00 93.88 83 ALA A N 1
ATOM 588 C CA . ALA A 1 83 ? 1.694 1.258 8.650 1.00 93.88 83 ALA A CA 1
ATOM 589 C C . ALA A 1 83 ? 0.222 0.852 8.476 1.00 93.88 83 ALA A C 1
ATOM 591 O O . ALA A 1 83 ? -0.490 0.720 9.468 1.00 93.88 83 ALA A O 1
ATOM 592 N N . LEU A 1 84 ? -0.220 0.615 7.236 1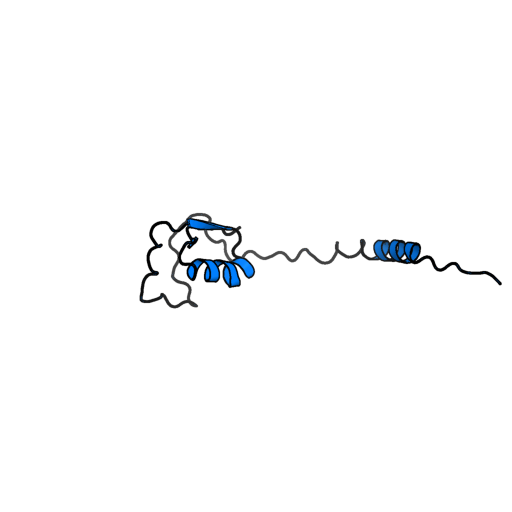.00 93.31 84 LEU A N 1
ATOM 593 C CA . LEU A 1 84 ? -1.576 0.139 6.950 1.00 93.31 84 LEU A CA 1
ATOM 594 C C . LEU A 1 84 ? -1.801 -1.302 7.421 1.00 93.31 84 LEU A C 1
ATOM 596 O O . LEU A 1 84 ? -2.895 -1.614 7.872 1.00 93.31 84 LEU A O 1
ATOM 600 N N . ALA A 1 85 ? -0.785 -2.165 7.350 1.00 89.44 85 ALA A N 1
ATOM 601 C CA . ALA A 1 85 ? -0.873 -3.543 7.835 1.00 89.44 85 ALA A CA 1
ATOM 602 C C . ALA A 1 85 ? -0.984 -3.632 9.369 1.00 89.44 85 ALA A C 1
ATOM 604 O O . ALA A 1 85 ? -1.656 -4.520 9.884 1.00 89.44 85 ALA A O 1
ATOM 605 N N . ASN A 1 86 ? -0.351 -2.704 10.094 1.00 90.75 86 ASN A N 1
ATOM 606 C CA . ASN A 1 86 ? -0.407 -2.638 11.558 1.00 90.75 86 ASN A CA 1
ATOM 607 C C . ASN A 1 86 ? -1.627 -1.863 12.093 1.00 90.75 86 ASN A C 1
ATOM 609 O O . ASN A 1 86 ? -1.821 -1.787 13.305 1.00 90.75 86 ASN A O 1
ATOM 613 N N . GLY A 1 87 ? -2.424 -1.235 11.224 1.00 90.88 87 GLY A N 1
ATOM 614 C CA . GLY A 1 87 ? -3.599 -0.469 11.626 1.00 90.88 87 GLY A CA 1
ATOM 615 C C . GLY A 1 87 ? -4.814 -1.359 11.889 1.00 90.88 87 GLY A C 1
ATOM 616 O O . GLY A 1 87 ? -5.148 -2.228 11.096 1.00 90.88 87 GLY A O 1
ATOM 617 N N . GLU A 1 88 ? -5.548 -1.108 12.975 1.00 91.75 88 GLU A N 1
ATOM 618 C CA . GLU A 1 88 ? -6.740 -1.911 13.304 1.00 91.75 88 GLU A CA 1
ATOM 619 C C . GLU A 1 88 ? -7.985 -1.523 12.487 1.00 91.75 88 GLU A C 1
ATOM 621 O O . GLU A 1 88 ? -8.887 -2.336 12.276 1.00 91.75 88 GLU A O 1
ATOM 626 N N . ARG 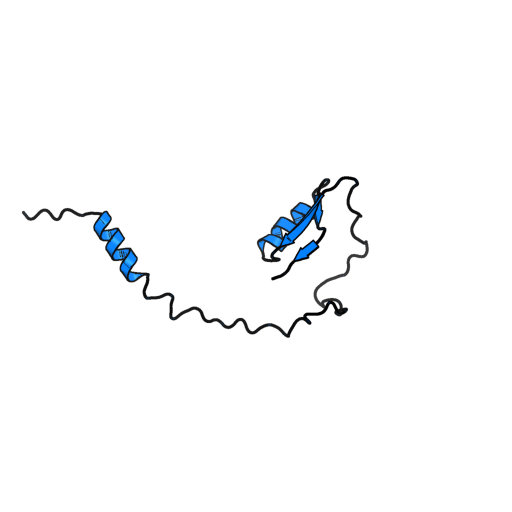A 1 89 ? -8.065 -0.263 12.038 1.00 94.31 89 ARG A N 1
ATOM 627 C CA . ARG A 1 89 ? -9.242 0.320 11.360 1.00 94.31 89 ARG A CA 1
ATOM 628 C C . ARG A 1 89 ? -9.001 0.633 9.884 1.00 94.31 89 ARG A C 1
ATOM 630 O O . ARG A 1 89 ? -9.864 1.228 9.240 1.00 94.31 89 ARG A O 1
ATOM 637 N N . CYS A 1 90 ? -7.867 0.219 9.333 1.00 93.94 90 CYS A N 1
ATOM 638 C CA . CYS A 1 90 ? -7.534 0.369 7.923 1.00 93.94 90 CYS A CA 1
ATOM 639 C C . CYS A 1 90 ? -6.871 -0.902 7.388 1.00 93.94 90 CYS A C 1
ATOM 641 O O . CYS A 1 90 ? -6.350 -1.697 8.159 1.00 93.94 90 CYS A O 1
ATOM 643 N N . HIS A 1 91 ? -6.932 -1.110 6.076 1.00 94.44 91 HIS A N 1
ATOM 644 C CA . HIS A 1 91 ? -6.232 -2.207 5.409 1.00 94.44 91 HIS A CA 1
ATOM 645 C C . HIS A 1 91 ? -5.866 -1.829 3.971 1.00 94.44 91 HIS A C 1
ATOM 647 O O . HIS A 1 91 ? -6.419 -0.891 3.387 1.00 94.44 91 HIS A O 1
ATOM 653 N N . VAL A 1 92 ? -4.934 -2.576 3.382 1.00 93.50 92 VAL A N 1
ATOM 654 C CA . VAL A 1 92 ? -4.569 -2.439 1.968 1.00 93.50 92 VAL A CA 1
ATOM 655 C C . VAL A 1 92 ? -5.575 -3.229 1.136 1.00 93.50 92 VAL A C 1
ATOM 657 O O . VAL A 1 92 ? -5.622 -4.453 1.221 1.00 93.50 92 VAL A O 1
ATOM 660 N N . ALA A 1 93 ? -6.390 -2.528 0.351 1.00 94.12 93 ALA A N 1
ATOM 661 C CA . ALA A 1 93 ? -7.395 -3.141 -0.520 1.00 94.12 93 ALA A CA 1
ATOM 662 C C . ALA A 1 93 ? -6.890 -3.310 -1.960 1.00 94.12 93 ALA A C 1
ATOM 664 O O . ALA A 1 93 ? -7.321 -4.216 -2.668 1.00 94.12 93 ALA A O 1
ATOM 665 N N . ALA A 1 94 ? -5.977 -2.439 -2.396 1.00 93.19 94 ALA A N 1
ATOM 666 C CA . ALA A 1 94 ? -5.363 -2.509 -3.714 1.00 93.19 94 ALA A CA 1
ATOM 667 C C . ALA A 1 94 ? -3.978 -1.857 -3.712 1.00 93.19 94 ALA A C 1
ATOM 669 O O . ALA A 1 94 ? -3.669 -0.997 -2.884 1.00 93.19 94 ALA A O 1
ATOM 670 N N . VAL A 1 95 ? -3.163 -2.235 -4.691 1.00 92.00 95 VAL A N 1
ATOM 671 C CA . VAL A 1 95 ? -1.896 -1.576 -5.004 1.00 92.00 95 VAL A CA 1
ATOM 672 C C . VAL A 1 95 ? -1.877 -1.221 -6.481 1.00 92.00 95 VAL A C 1
ATOM 674 O O . VAL A 1 95 ? -2.390 -1.971 -7.310 1.00 92.00 95 VAL A O 1
ATOM 677 N N . VAL A 1 96 ? -1.289 -0.075 -6.808 1.00 91.31 96 VAL A N 1
ATOM 678 C CA . VAL A 1 96 ? -1.116 0.370 -8.190 1.00 91.31 96 VAL A CA 1
ATOM 679 C C . VAL A 1 96 ? 0.341 0.747 -8.392 1.00 91.31 96 VAL A C 1
ATOM 681 O O . VAL A 1 96 ? 0.831 1.727 -7.824 1.00 91.31 96 VAL A O 1
ATOM 684 N N . SER A 1 97 ? 1.041 -0.050 -9.194 1.00 80.31 97 SER A N 1
ATOM 685 C CA . SER A 1 97 ? 2.354 0.307 -9.725 1.00 80.31 97 SER A CA 1
ATOM 686 C C . SER A 1 97 ? 2.170 1.094 -11.019 1.00 80.31 97 SER A C 1
ATOM 688 O O . SER A 1 97 ? 1.422 0.660 -11.896 1.00 80.31 97 SER A O 1
ATOM 690 N N . GLY A 1 98 ? 2.829 2.249 -11.098 1.00 68.38 98 GLY A N 1
ATOM 691 C CA . GLY A 1 98 ? 3.029 2.974 -12.354 1.00 68.38 98 GLY A CA 1
ATOM 692 C C . GLY A 1 98 ? 4.237 2.452 -13.112 1.00 68.38 98 GLY A C 1
ATOM 693 O O . GLY A 1 98 ? 5.054 1.744 -12.478 1.00 68.38 98 GLY A O 1
#

Sequence (98 aa):
MTEFTHSRRRFMVLSSATLAAAPWLASCASAEGSAAIPAKAIGMPWPNWGELPDTPPSAPNAGSVGFAVMGLGGYGIGKVLPALANGERCHVAAVVSG